Protein AF-A0A7W8K540-F1 (afdb_monomer_lite)

Sequence (58 aa):
MQTCKRDKKDGGLGIVGYEINFNRYFYQYQAPRQLADIDADLQAVEAEIAALLSEVTT

Foldseek 3Di:
DPQPDADPPPRDGDHPDDDDPPPPDDDDDDDDDDPVVVVVVVVVVVVVVVVVVVVVVD

pLDDT: mean 76.9, std 17.24, range [38.62, 97.06]

Secondary structure (DSSP, 8-state):
----PBPTTT--BB-TT----TT----PPPPPPPHHHHHHHHHHHHHHHHHHHHHHH-

Radius of gyration: 26.81 Å; chains: 1; bounding box: 54×27×58 Å

Structure (mmCIF, N/CA/C/O backbone):
data_AF-A0A7W8K540-F1
#
_entry.id   AF-A0A7W8K540-F1
#
loop_
_atom_site.group_PDB
_atom_site.id
_atom_site.type_symbol
_atom_site.label_atom_id
_atom_site.label_alt_id
_atom_site.label_comp_id
_atom_site.label_asym_id
_atom_site.label_entity_id
_atom_site.label_seq_id
_atom_site.pdbx_PDB_ins_code
_atom_site.Cartn_x
_atom_site.Cartn_y
_atom_site.Cartn_z
_atom_site.occupancy
_atom_site.B_iso_or_equiv
_atom_site.auth_seq_id
_atom_site.auth_comp_id
_atom_site.auth_asym_id
_atom_site.auth_atom_id
_atom_site.pdbx_PDB_model_num
ATOM 1 N N . MET A 1 1 ? 17.290 12.217 -23.796 1.00 38.62 1 MET A N 1
ATOM 2 C CA . MET A 1 1 ? 18.474 11.880 -24.618 1.00 38.62 1 MET A CA 1
ATOM 3 C C . MET A 1 1 ? 19.284 13.151 -24.858 1.00 38.62 1 MET A C 1
ATOM 5 O O . MET A 1 1 ? 18.780 14.045 -25.517 1.00 38.62 1 MET A O 1
ATOM 9 N N . GLN A 1 2 ? 20.484 13.281 -24.282 1.00 41.09 2 GLN A N 1
ATOM 10 C CA . GLN A 1 2 ? 21.416 14.389 -24.561 1.00 41.09 2 GLN A CA 1
ATOM 11 C C . GLN A 1 2 ? 22.497 13.872 -25.516 1.00 41.09 2 GLN A C 1
ATOM 13 O O . GLN A 1 2 ? 23.518 13.357 -25.081 1.00 41.09 2 GLN A O 1
ATOM 18 N N . THR A 1 3 ? 22.248 13.947 -26.821 1.00 49.25 3 THR A N 1
ATOM 19 C CA . THR A 1 3 ? 23.130 13.370 -27.853 1.00 49.25 3 THR A CA 1
ATOM 20 C C . THR A 1 3 ? 24.143 14.362 -28.438 1.00 49.25 3 THR A C 1
ATOM 22 O O . THR A 1 3 ? 24.845 14.021 -29.383 1.00 49.25 3 THR A O 1
ATOM 25 N N . CYS A 1 4 ? 24.257 15.586 -27.909 1.00 50.50 4 CYS A N 1
ATOM 26 C CA . CYS A 1 4 ? 24.997 16.664 -28.582 1.00 50.50 4 CYS A CA 1
ATOM 27 C C . CYS A 1 4 ? 26.117 17.341 -27.772 1.00 50.50 4 CYS A C 1
ATOM 29 O O . CYS A 1 4 ? 26.661 18.340 -28.240 1.00 50.50 4 CYS A O 1
ATOM 31 N N . LYS A 1 5 ? 26.517 16.825 -26.600 1.00 59.66 5 LYS A N 1
ATOM 32 C CA . LYS A 1 5 ? 27.675 17.371 -25.865 1.00 59.66 5 LYS A CA 1
ATOM 33 C C . LYS A 1 5 ? 28.912 16.493 -26.067 1.00 59.66 5 LYS A C 1
ATOM 35 O O . LYS A 1 5 ? 28.887 15.312 -25.733 1.00 59.66 5 LYS A O 1
ATOM 40 N N . ARG A 1 6 ? 29.955 17.081 -26.659 1.00 61.19 6 ARG A N 1
ATOM 41 C CA . ARG A 1 6 ? 31.263 16.453 -26.894 1.00 61.19 6 ARG A CA 1
ATOM 42 C C . ARG A 1 6 ? 32.256 16.885 -25.819 1.00 61.19 6 ARG A C 1
ATOM 44 O O . ARG A 1 6 ? 32.226 18.051 -25.412 1.00 61.19 6 ARG A O 1
ATOM 51 N N . ASP A 1 7 ? 33.103 15.966 -25.371 1.00 62.28 7 ASP A N 1
ATOM 52 C CA . ASP A 1 7 ? 34.139 16.253 -24.378 1.00 62.28 7 ASP A CA 1
ATOM 53 C C . ASP A 1 7 ? 35.207 17.196 -24.961 1.00 62.28 7 ASP A C 1
ATOM 55 O O . ASP A 1 7 ? 35.542 17.131 -26.145 1.00 62.28 7 ASP A O 1
ATOM 59 N N . LYS A 1 8 ? 35.771 18.073 -24.124 1.00 66.12 8 LYS A N 1
ATOM 60 C CA . LYS A 1 8 ? 36.878 18.960 -24.512 1.00 66.12 8 LYS A CA 1
ATOM 61 C C . LYS A 1 8 ? 38.247 18.269 -24.454 1.00 66.12 8 LYS A C 1
ATOM 63 O O . LYS A 1 8 ? 39.185 18.790 -25.048 1.00 66.12 8 LYS A O 1
ATOM 68 N N . LYS A 1 9 ? 38.380 17.149 -23.732 1.00 63.22 9 LYS A N 1
ATOM 69 C CA . LYS A 1 9 ? 39.630 16.389 -23.581 1.00 63.22 9 LYS A CA 1
ATOM 70 C C . LYS A 1 9 ? 39.863 15.378 -24.700 1.00 63.22 9 LYS A C 1
ATOM 72 O O . LYS A 1 9 ? 41.006 15.248 -25.121 1.00 63.22 9 LYS A O 1
ATOM 77 N N . ASP A 1 10 ? 38.829 14.683 -25.173 1.00 65.19 10 ASP A N 1
ATOM 78 C CA . ASP A 1 10 ? 38.977 13.620 -26.184 1.00 65.19 10 ASP A CA 1
ATOM 79 C C . ASP A 1 10 ? 38.137 13.830 -27.459 1.00 65.19 10 ASP A C 1
ATOM 81 O O . ASP A 1 10 ? 38.296 13.090 -28.430 1.00 65.19 10 ASP A O 1
ATOM 85 N N . GLY A 1 11 ? 37.274 14.856 -27.502 1.00 59.94 11 GLY A N 1
ATOM 86 C CA . GLY A 1 11 ? 36.423 15.161 -28.658 1.00 59.94 11 GLY A CA 1
ATOM 87 C C . GLY A 1 11 ? 35.339 14.113 -28.944 1.00 59.94 11 GLY A C 1
ATOM 88 O O . GLY A 1 11 ? 34.602 14.253 -29.929 1.00 59.94 11 GLY A O 1
ATOM 89 N N . GLY A 1 12 ? 35.232 13.084 -28.099 1.00 62.78 12 GLY A N 1
ATOM 90 C CA . GLY A 1 12 ? 34.254 12.014 -28.183 1.00 62.78 12 GLY A CA 1
ATOM 91 C C . GLY A 1 12 ? 32.854 12.469 -27.776 1.00 62.78 12 GLY A C 1
ATOM 92 O O . GLY A 1 12 ? 32.640 13.552 -27.230 1.00 62.78 12 GLY A O 1
ATOM 93 N N . LEU A 1 13 ? 31.859 11.638 -28.086 1.00 58.25 13 LEU A N 1
ATOM 94 C CA . LEU A 1 13 ? 30.485 11.844 -27.627 1.00 58.25 13 LEU A CA 1
ATOM 95 C C . LEU A 1 13 ? 30.374 11.418 -26.155 1.00 58.25 13 LEU A C 1
ATOM 97 O O . LEU A 1 13 ? 30.616 10.258 -25.836 1.00 58.25 13 LEU A O 1
ATOM 101 N N . GLY A 1 14 ? 29.969 12.344 -25.282 1.00 59.03 14 GLY A N 1
ATOM 102 C CA . GLY A 1 14 ? 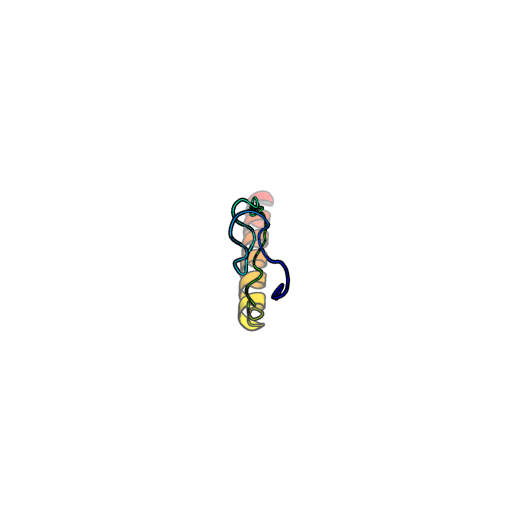29.949 12.163 -23.825 1.00 59.03 14 GLY A CA 1
ATOM 103 C C . GLY A 1 14 ? 30.859 13.172 -23.119 1.00 59.03 14 GLY A C 1
ATOM 104 O O . GLY A 1 14 ? 31.721 13.758 -23.753 1.00 59.03 14 GLY A O 1
ATOM 105 N N 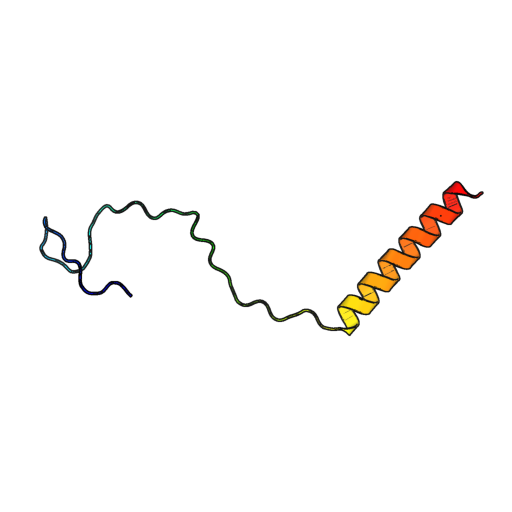. ILE A 1 15 ? 30.631 13.429 -21.829 1.00 60.75 15 ILE A N 1
ATOM 106 C CA . ILE A 1 15 ? 31.558 14.185 -20.969 1.00 60.75 15 ILE A CA 1
ATOM 107 C C . ILE A 1 15 ? 32.037 13.204 -19.900 1.00 60.75 15 ILE A C 1
ATOM 109 O O . ILE A 1 15 ? 31.216 12.685 -19.139 1.00 60.75 15 ILE A O 1
ATOM 113 N N . VAL A 1 16 ? 33.336 12.921 -19.852 1.00 59.47 16 VAL A N 1
ATOM 114 C CA . VAL A 1 16 ? 33.937 12.026 -18.860 1.00 59.47 16 VAL A CA 1
ATOM 115 C C . VAL A 1 16 ? 34.142 12.810 -17.561 1.00 59.47 16 VAL A C 1
ATOM 117 O O . VAL A 1 16 ? 34.902 13.776 -17.519 1.00 59.47 16 VAL A O 1
ATOM 120 N N . GLY A 1 17 ? 33.459 12.395 -16.487 1.00 54.12 17 GLY A N 1
ATOM 121 C CA . GLY A 1 17 ? 33.599 12.990 -15.148 1.00 54.12 17 GLY A CA 1
ATOM 122 C C . GLY A 1 17 ? 32.406 13.811 -14.646 1.00 54.12 17 GLY A C 1
ATOM 123 O O . GLY A 1 17 ? 32.604 14.762 -13.898 1.00 54.12 17 GLY A O 1
ATOM 124 N N . TYR A 1 18 ? 31.173 13.478 -15.040 1.00 60.91 18 TYR A N 1
ATOM 125 C CA . TYR A 1 18 ? 29.984 14.067 -14.416 1.00 60.91 18 TYR A CA 1
ATOM 126 C C . TYR A 1 18 ? 29.509 13.209 -13.237 1.00 60.91 18 TYR A C 1
ATOM 128 O O . TYR A 1 18 ? 29.335 11.997 -13.379 1.00 60.91 18 TYR A O 1
ATOM 136 N N . GLU A 1 19 ? 29.275 13.836 -12.084 1.00 65.19 19 GLU A N 1
ATOM 137 C CA . GLU A 1 19 ? 28.638 13.194 -10.935 1.00 65.19 19 GLU A CA 1
ATOM 138 C C . GLU A 1 19 ? 27.195 12.820 -11.298 1.00 65.19 19 GLU A C 1
ATOM 140 O O . GLU A 1 19 ? 26.324 13.675 -11.472 1.00 65.19 19 GLU A O 1
ATOM 145 N N . ILE A 1 20 ? 26.917 11.521 -11.433 1.00 65.44 20 ILE A N 1
ATOM 146 C CA . ILE A 1 20 ? 25.536 11.044 -11.463 1.00 65.44 20 ILE A CA 1
ATOM 147 C C . ILE A 1 20 ? 24.991 11.199 -10.048 1.00 65.44 20 ILE A C 1
ATOM 149 O O . ILE A 1 20 ? 25.414 10.509 -9.124 1.00 65.44 20 ILE A O 1
ATOM 153 N N . ASN A 1 21 ? 24.027 12.100 -9.879 1.00 63.69 21 ASN A N 1
ATOM 154 C CA . ASN A 1 21 ? 23.245 12.141 -8.658 1.00 63.69 21 ASN A CA 1
ATOM 155 C C . ASN A 1 21 ? 22.458 10.820 -8.540 1.00 63.69 21 ASN A C 1
ATOM 157 O O . ASN A 1 21 ? 21.530 10.568 -9.31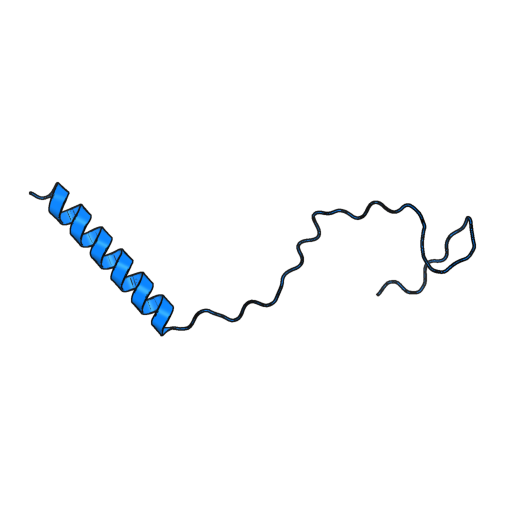1 1.00 63.69 21 ASN A O 1
ATOM 161 N N . PHE A 1 22 ? 22.851 9.964 -7.595 1.00 62.44 22 PHE A N 1
ATOM 162 C CA . PHE A 1 22 ? 22.194 8.679 -7.324 1.00 62.44 22 PHE A CA 1
ATOM 163 C C . PHE A 1 22 ? 20.775 8.832 -6.761 1.00 62.44 22 PHE A C 1
ATOM 165 O O . PHE A 1 22 ? 20.029 7.860 -6.749 1.00 62.44 22 PHE A O 1
ATOM 172 N N . ASN A 1 23 ? 20.348 10.046 -6.393 1.00 63.53 23 ASN A N 1
ATOM 173 C CA . ASN A 1 23 ? 18.963 10.319 -5.992 1.00 63.53 23 ASN A CA 1
ATOM 174 C C . ASN A 1 23 ? 18.031 10.468 -7.206 1.00 63.53 23 ASN A C 1
ATOM 176 O O . ASN A 1 23 ? 16.946 11.045 -7.105 1.00 63.53 23 ASN A O 1
ATOM 180 N N . ARG A 1 24 ? 18.430 9.959 -8.379 1.00 69.88 24 ARG A N 1
ATOM 181 C CA . ARG A 1 24 ? 17.505 9.766 -9.489 1.00 69.88 24 ARG A CA 1
ATOM 182 C C . ARG A 1 24 ? 16.534 8.651 -9.102 1.00 69.88 24 ARG A C 1
ATOM 184 O O . ARG A 1 24 ? 16.820 7.473 -9.283 1.00 69.88 24 ARG A O 1
ATOM 191 N N . TYR A 1 25 ? 15.372 9.039 -8.589 1.00 71.31 25 TYR A N 1
ATOM 192 C CA . TYR A 1 25 ? 14.249 8.130 -8.406 1.00 71.31 25 TYR A CA 1
ATOM 193 C C . TYR A 1 25 ? 13.760 7.668 -9.781 1.00 71.31 25 TYR A C 1
ATOM 195 O O . TYR A 1 25 ? 13.226 8.449 -10.572 1.00 71.31 25 TYR A O 1
ATOM 203 N N . PHE A 1 26 ? 13.997 6.397 -10.090 1.00 74.00 26 PHE A N 1
ATOM 204 C CA . PHE A 1 26 ? 13.430 5.744 -11.260 1.00 74.00 26 PHE A CA 1
ATOM 205 C C . PHE A 1 26 ? 12.051 5.219 -10.874 1.00 74.00 26 PHE A C 1
ATOM 207 O O . PHE A 1 26 ? 11.936 4.175 -10.238 1.00 74.00 26 PHE A O 1
ATOM 214 N N . TYR A 1 27 ? 11.001 5.950 -11.238 1.00 80.56 27 TYR A N 1
ATOM 215 C CA . TYR A 1 27 ? 9.643 5.446 -11.075 1.00 80.56 27 TYR A CA 1
ATOM 216 C C . TYR A 1 27 ? 9.397 4.349 -12.112 1.00 80.56 27 TYR A C 1
ATOM 218 O O . TYR A 1 27 ? 9.390 4.609 -13.316 1.00 80.56 27 TYR A O 1
ATOM 226 N N . GLN A 1 28 ? 9.229 3.116 -11.640 1.00 82.62 28 GLN A N 1
ATOM 227 C CA . GLN A 1 28 ? 8.687 2.031 -12.450 1.00 82.62 28 GLN A CA 1
ATOM 228 C C . GLN A 1 28 ? 7.165 2.127 -12.408 1.00 82.62 28 GLN A C 1
ATOM 230 O O . GLN A 1 28 ? 6.588 2.394 -11.354 1.00 82.62 28 GLN A O 1
ATOM 235 N N . TYR A 1 29 ? 6.514 1.933 -13.554 1.00 87.38 29 TYR A N 1
ATOM 236 C CA . TYR A 1 29 ? 5.061 1.842 -13.577 1.00 87.38 29 TYR A CA 1
ATOM 237 C C . TYR A 1 29 ? 4.626 0.628 -12.752 1.00 87.38 29 TYR A C 1
ATOM 239 O O . TYR A 1 29 ? 4.958 -0.507 -13.092 1.00 87.38 29 TYR A O 1
ATOM 247 N N .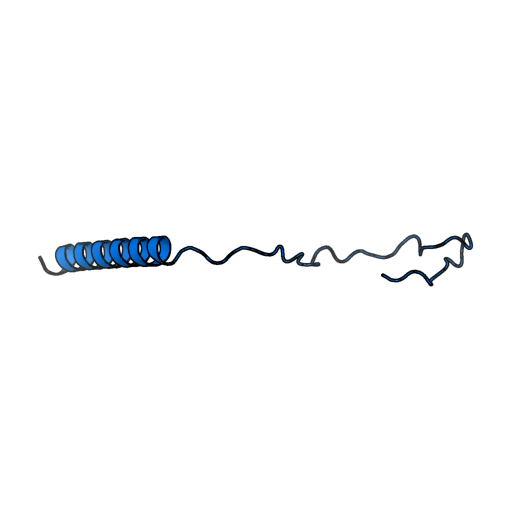 GLN A 1 30 ? 3.884 0.882 -11.678 1.00 84.25 30 GLN A N 1
ATOM 248 C CA . GLN A 1 30 ? 3.220 -0.144 -10.891 1.00 84.25 30 GLN A CA 1
ATOM 249 C C . GLN A 1 30 ? 1.737 -0.122 -11.251 1.00 84.25 30 GLN A C 1
ATOM 251 O O . GLN A 1 30 ? 1.088 0.923 -11.159 1.00 84.25 30 GLN A O 1
ATOM 256 N N . ALA A 1 31 ? 1.208 -1.266 -11.684 1.00 88.94 31 ALA A N 1
ATOM 257 C CA . ALA A 1 31 ? -0.220 -1.390 -11.930 1.00 88.94 31 ALA A CA 1
ATOM 258 C C . ALA A 1 31 ? -0.994 -1.133 -10.620 1.00 88.94 31 ALA A C 1
ATOM 260 O O . ALA A 1 31 ? -0.534 -1.562 -9.555 1.00 88.94 31 ALA A O 1
ATOM 261 N N . PRO A 1 32 ? -2.151 -0.449 -10.674 1.00 91.69 32 PRO A N 1
ATOM 262 C CA . PRO A 1 32 ? -3.018 -0.312 -9.512 1.00 91.69 32 PRO A CA 1
ATOM 263 C C . PRO A 1 32 ? -3.368 -1.683 -8.923 1.00 91.69 32 PRO A C 1
ATOM 265 O O . PRO A 1 32 ? -3.542 -2.653 -9.663 1.00 91.69 32 PRO A O 1
ATOM 268 N N . ARG A 1 33 ? -3.487 -1.756 -7.593 1.00 92.62 33 ARG A N 1
ATOM 269 C CA . ARG A 1 33 ? -4.001 -2.956 -6.914 1.00 92.62 33 ARG A CA 1
ATOM 270 C C . ARG A 1 33 ? -5.434 -3.244 -7.370 1.00 92.62 33 ARG A C 1
ATOM 272 O O . ARG A 1 33 ? -6.158 -2.314 -7.735 1.00 92.62 33 ARG A O 1
ATOM 279 N N . GLN A 1 34 ? -5.841 -4.513 -7.351 1.00 94.75 34 GLN A N 1
ATOM 280 C CA . GLN A 1 34 ? -7.217 -4.874 -7.691 1.00 94.75 34 GLN A CA 1
ATOM 281 C C . GLN A 1 34 ? -8.176 -4.378 -6.605 1.00 94.75 34 GLN A C 1
ATOM 283 O O . GLN A 1 34 ? -7.811 -4.315 -5.433 1.00 94.75 34 GLN A O 1
ATOM 288 N N . LEU A 1 35 ? -9.416 -4.057 -6.984 1.00 94.50 35 LEU A N 1
ATOM 289 C CA . LEU A 1 35 ? -10.433 -3.600 -6.028 1.00 94.50 35 LEU A CA 1
ATOM 290 C C . LEU A 1 35 ? -10.715 -4.656 -4.950 1.00 94.50 35 LEU A C 1
ATOM 292 O O . LEU A 1 35 ? -10.785 -4.313 -3.779 1.00 94.50 35 LEU A O 1
ATOM 296 N N . ALA A 1 36 ? -10.757 -5.935 -5.334 1.00 95.62 36 ALA A N 1
ATOM 297 C CA . ALA A 1 36 ? -10.972 -7.039 -4.401 1.00 95.62 36 ALA A CA 1
ATOM 298 C C . ALA A 1 36 ? -9.880 -7.137 -3.317 1.00 95.62 36 ALA A C 1
ATOM 300 O O . ALA A 1 36 ? -10.189 -7.460 -2.174 1.00 95.62 36 ALA A O 1
ATOM 301 N N . ASP A 1 37 ? -8.624 -6.823 -3.657 1.00 94.75 37 ASP A N 1
ATOM 302 C CA . ASP A 1 37 ? -7.523 -6.818 -2.685 1.00 94.75 37 ASP A CA 1
ATOM 303 C C . ASP A 1 37 ? -7.683 -5.659 -1.688 1.00 94.75 37 ASP A C 1
ATOM 305 O O . ASP A 1 37 ? -7.402 -5.807 -0.503 1.00 94.75 37 ASP A O 1
ATOM 309 N N . ILE A 1 38 ? -8.165 -4.503 -2.160 1.00 94.00 38 ILE A N 1
ATOM 310 C CA . ILE A 1 38 ? -8.439 -3.339 -1.308 1.00 94.00 38 ILE A CA 1
ATOM 311 C C . ILE A 1 38 ? -9.590 -3.648 -0.347 1.00 94.00 38 ILE A C 1
ATOM 313 O O . ILE A 1 38 ? -9.476 -3.353 0.839 1.00 94.00 38 ILE A O 1
ATOM 317 N N . ASP A 1 39 ? -10.668 -4.259 -0.838 1.00 96.06 3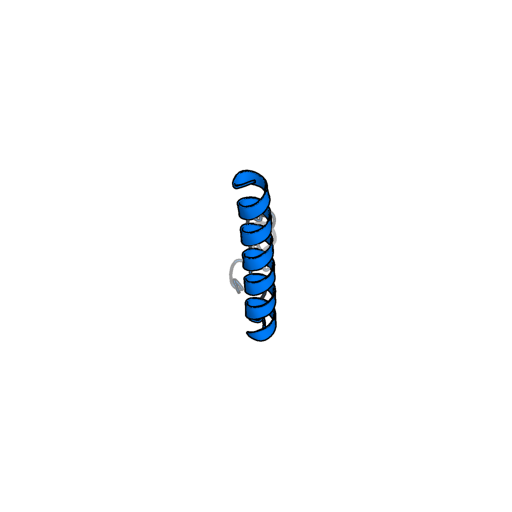9 ASP A N 1
ATOM 318 C CA . ASP A 1 39 ? -11.818 -4.632 -0.011 1.00 96.06 39 ASP A CA 1
ATOM 319 C C . ASP A 1 39 ? -11.428 -5.654 1.070 1.00 96.06 39 ASP A C 1
ATOM 321 O O . ASP A 1 39 ? -11.846 -5.527 2.221 1.00 96.06 39 ASP A O 1
ATOM 325 N N . ALA A 1 40 ? -10.589 -6.636 0.724 1.00 96.69 40 ALA A N 1
ATOM 326 C CA . ALA A 1 40 ? -10.086 -7.627 1.673 1.00 96.69 40 ALA A CA 1
ATOM 327 C C . ALA A 1 40 ? -9.203 -6.996 2.763 1.00 96.69 40 ALA A C 1
ATOM 329 O O . ALA A 1 40 ? -9.389 -7.288 3.946 1.00 96.69 40 ALA A O 1
ATOM 330 N N . ASP A 1 41 ? -8.284 -6.102 2.383 1.00 95.81 41 ASP A N 1
ATOM 331 C CA . ASP A 1 41 ? -7.449 -5.360 3.335 1.00 95.81 41 ASP A CA 1
ATOM 332 C C . ASP A 1 41 ? -8.307 -4.504 4.279 1.00 95.81 41 ASP A C 1
ATOM 334 O O . ASP A 1 41 ? -8.066 -4.477 5.486 1.0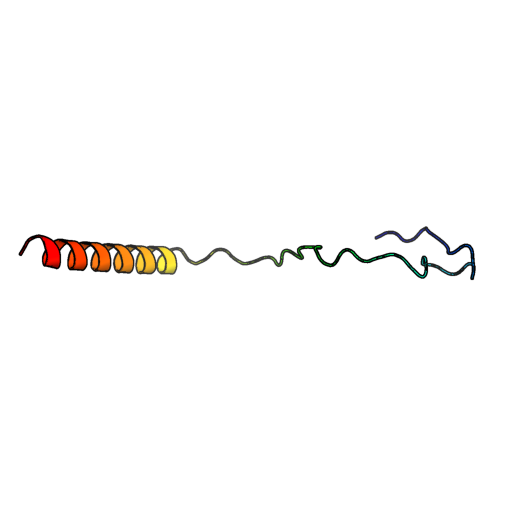0 95.81 41 ASP A O 1
ATOM 338 N N . LEU A 1 42 ? -9.324 -3.819 3.743 1.00 96.50 42 LEU A N 1
ATOM 339 C CA . LEU A 1 42 ? -10.236 -2.995 4.538 1.00 96.50 42 LEU A CA 1
ATOM 340 C C . LEU A 1 42 ? -10.986 -3.838 5.573 1.00 96.50 42 LEU A C 1
ATOM 342 O O . LEU A 1 42 ? -10.985 -3.487 6.750 1.00 96.50 42 LEU A O 1
ATOM 346 N N . GLN A 1 43 ? -11.551 -4.975 5.165 1.00 96.00 43 GLN A N 1
ATOM 347 C CA . GLN A 1 43 ? -12.254 -5.881 6.079 1.00 96.00 43 GLN A CA 1
ATOM 348 C C . GLN A 1 43 ? -11.338 -6.436 7.174 1.00 96.00 43 GLN A C 1
ATOM 350 O O . GLN A 1 43 ? -11.759 -6.571 8.323 1.00 96.00 43 GLN A O 1
ATOM 355 N N . ALA A 1 44 ? -10.084 -6.751 6.840 1.00 97.06 44 ALA A N 1
ATOM 356 C CA . ALA A 1 44 ? -9.112 -7.227 7.818 1.00 97.06 44 ALA A CA 1
ATOM 357 C C . ALA A 1 44 ? -8.819 -6.160 8.885 1.00 97.06 44 ALA A C 1
ATOM 359 O O . ALA A 1 44 ? -8.859 -6.458 10.079 1.00 97.06 44 ALA A O 1
ATOM 360 N N . VAL A 1 45 ? -8.595 -4.913 8.460 1.00 96.56 45 VAL A N 1
ATOM 361 C CA . VAL A 1 45 ? -8.359 -3.780 9.367 1.00 96.56 45 VAL A CA 1
ATOM 362 C C . VAL A 1 45 ? -9.595 -3.489 10.223 1.00 96.56 45 VAL A C 1
ATOM 364 O O . VAL A 1 45 ? -9.471 -3.255 11.423 1.00 96.56 45 VAL A O 1
ATOM 367 N N . GLU A 1 46 ? -10.796 -3.544 9.645 1.00 96.19 46 GLU A N 1
ATOM 368 C CA . GLU A 1 46 ? -12.052 -3.387 10.390 1.00 96.19 46 GLU A CA 1
ATOM 369 C C . GLU A 1 46 ? -12.209 -4.451 11.484 1.00 96.19 46 GLU A C 1
ATOM 371 O O . GLU A 1 46 ? -12.568 -4.126 12.619 1.00 96.19 46 GLU A O 1
ATOM 376 N N . ALA A 1 47 ? -11.902 -5.713 11.170 1.00 95.56 47 ALA A N 1
ATOM 377 C CA . ALA A 1 47 ? -11.961 -6.812 12.127 1.00 95.56 47 ALA A CA 1
ATOM 378 C C . ALA A 1 47 ? -10.924 -6.663 13.251 1.00 95.56 47 ALA A C 1
ATOM 380 O O . ALA A 1 47 ? -11.249 -6.898 14.416 1.00 95.56 47 ALA A O 1
ATOM 381 N N . GLU A 1 48 ? -9.701 -6.236 12.925 1.00 95.69 48 GLU A N 1
ATOM 382 C CA . GLU A 1 48 ? -8.650 -5.963 13.911 1.00 95.69 48 GLU A CA 1
ATOM 383 C C . GLU A 1 48 ? -9.074 -4.847 14.876 1.00 95.69 48 GLU A C 1
ATOM 385 O O . GLU A 1 48 ? -8.984 -5.004 16.094 1.00 95.69 48 GLU A O 1
ATOM 390 N N . ILE A 1 49 ? -9.623 -3.749 14.347 1.00 95.12 49 ILE A N 1
ATOM 391 C CA . ILE A 1 49 ? -10.136 -2.641 15.162 1.00 95.12 49 ILE A CA 1
ATOM 392 C C . ILE A 1 49 ? -11.272 -3.118 16.074 1.00 95.12 49 ILE A C 1
ATOM 394 O O . ILE A 1 49 ? -11.289 -2.782 17.259 1.00 95.12 49 ILE A O 1
ATOM 398 N N . ALA A 1 50 ? -12.211 -3.910 15.552 1.00 93.31 50 ALA A N 1
ATOM 399 C CA . ALA A 1 50 ? -13.317 -4.445 16.341 1.00 93.31 50 ALA A CA 1
ATOM 400 C C . ALA A 1 50 ? -12.828 -5.348 17.487 1.00 93.31 50 ALA A C 1
ATOM 402 O O . ALA A 1 50 ? -13.334 -5.245 18.606 1.00 93.31 50 ALA A O 1
ATOM 403 N N . ALA A 1 51 ? -11.823 -6.189 17.229 1.00 94.06 51 ALA A N 1
ATOM 404 C CA . ALA A 1 51 ? -11.216 -7.043 18.245 1.00 94.06 51 ALA A CA 1
ATOM 405 C C . ALA A 1 51 ? -10.559 -6.213 19.360 1.00 94.06 51 ALA A C 1
ATOM 407 O O . ALA A 1 51 ? -10.880 -6.403 20.533 1.00 94.06 51 ALA A O 1
ATOM 408 N N . LEU A 1 52 ? -9.729 -5.229 18.996 1.00 92.38 52 LEU A N 1
ATOM 409 C CA . LEU A 1 52 ? -9.061 -4.341 19.955 1.00 92.38 52 LEU A CA 1
ATOM 410 C C . LEU A 1 52 ? -10.061 -3.559 20.818 1.00 92.38 52 LEU A C 1
ATOM 412 O O . LEU A 1 52 ? -9.872 -3.418 22.025 1.00 92.38 52 LEU A O 1
ATOM 416 N N . LEU A 1 53 ? -11.149 -3.063 20.223 1.00 92.56 53 LEU A N 1
ATOM 417 C CA . LEU A 1 53 ? -12.196 -2.367 20.974 1.00 92.56 53 LEU A CA 1
ATOM 418 C C . LEU A 1 53 ? -12.916 -3.298 21.959 1.00 92.56 53 LEU A C 1
ATOM 420 O O . LEU A 1 53 ? -13.238 -2.868 23.069 1.00 92.56 53 LEU A O 1
ATOM 424 N N . SER A 1 54 ? -13.140 -4.561 21.586 1.00 90.00 54 SER A N 1
ATOM 425 C CA . SER A 1 54 ? -13.763 -5.558 22.464 1.00 90.00 54 SER A CA 1
ATOM 426 C C . SER A 1 54 ? -12.896 -5.879 23.682 1.00 90.00 54 SER A C 1
ATOM 428 O O . SER A 1 54 ? -13.429 -6.056 24.774 1.00 90.00 54 SER A O 1
ATOM 430 N N . GLU A 1 55 ? -11.574 -5.934 23.520 1.00 87.38 55 GLU A N 1
ATOM 431 C CA . GLU A 1 55 ? -10.643 -6.180 24.629 1.00 87.38 55 GLU A CA 1
ATOM 432 C C . GLU A 1 55 ? -10.642 -5.043 25.662 1.00 87.38 55 GLU A C 1
ATOM 434 O O . GLU A 1 55 ? -10.453 -5.293 26.847 1.00 87.38 55 GLU A O 1
ATOM 439 N N . VAL A 1 56 ? -10.878 -3.798 25.234 1.00 82.50 56 VAL A N 1
ATOM 440 C CA . VAL A 1 56 ? -10.860 -2.611 26.114 1.00 82.50 56 VAL A CA 1
ATOM 441 C C . VAL A 1 56 ? -12.205 -2.367 26.806 1.00 82.50 56 VAL A C 1
ATOM 443 O O . VAL A 1 56 ? -12.256 -1.739 27.863 1.00 82.50 56 VAL A O 1
ATOM 446 N N . THR A 1 57 ? -13.305 -2.818 26.202 1.00 65.50 57 THR A N 1
ATOM 447 C CA . THR A 1 57 ? -14.666 -2.625 26.736 1.00 65.50 57 THR A CA 1
ATOM 448 C C . THR A 1 57 ? -15.153 -3.756 27.644 1.00 65.50 57 THR A C 1
ATOM 450 O O . THR A 1 57 ? -16.260 -3.650 28.176 1.00 65.50 57 THR A O 1
ATOM 453 N N . THR A 1 58 ? -14.339 -4.796 27.848 1.00 55.84 58 THR A N 1
ATOM 454 C CA . THR A 1 58 ? -14.596 -5.898 28.792 1.00 55.84 58 THR A CA 1
ATOM 455 C C . THR A 1 58 ? -13.903 -5.638 30.125 1.00 55.84 58 THR A C 1
ATOM 457 O O . THR A 1 58 ? -14.550 -5.859 31.173 1.00 55.84 58 THR A O 1
#

=== Feature glossary ===
Key to the feature types in this record:

Secondary structure (8-state, DSSP). Secondary structure is the local, repeating backbone conformation. DSSP classifies it into eight states by reading the hydrogen-bond network: three helix types (H, G, I), two β types (E, B), two non-regular types (T, S), and unstructured coil (-).

Backbone torsions (φ/ψ). Backbone dihedral angles. Every residue except chain termini has a φ (preceding-C → N → Cα → C) and a ψ (N → Cα → C → next-N). They are reported in degrees following the IUPAC sign convention. Secondary structure is essentially a statement about which (φ, ψ) basin each residue occupies.

Predicted aligned error. Predicted Aligned Error (PAE) is an AlphaFold confidence matrix: entry (i, j) is the expected error in the position of residue j, in ångströms, when the prediction is superimposed on the true structure at residue i. Low PAE within a block of residues means that block is internally rigid and well-predicted; high PAE between two blocks means their relative placement is uncertain even if each block individually is confident.

B-factor. B-factor (Debye–Waller factor) reflects atomic displacement in the crystal lattice. It is an experimental observable (units Å²), not a prediction; low values mean the atom is pinned down, high values mean it moves or is heterogeneous across the crystal.

Secondary structure (3-state, P-SEA). Three-state secondary structure (P-SEA) collapses the eight DSSP classes into helix (a), strand (b), and coil (c). P-SEA assigns these from Cα geometry alone — distances and angles — without requiring backbone oxygens, so it works on any Cα trace.

Sequence. Primary structure: the covalent order of the twenty standard amino acids along the backbone. Two proteins with the same sequence will (almost always) fold to the same structure; two with 30% identity often share a fold but not the details.

pLDDT. pLDDT is the predicted lDDT-Cα score: AlphaFold's confidence that the local environment of each residue (all inter-atomic distances within 15 Å) is correctly placed. It is a per-residue number between 0 and 100, with higher meaning more reliable.

InterPro / GO / CATH / organism. Functional annotations link the protein to curated databases. InterPro entries identify conserved domains and families by matching the sequence against member-database signatures (Pfam, PROSITE, CDD, …). Gene Ontology (GO) terms describe molecular function, biological process, and cellular component in a controlled vocabulary. CATH places the structure in a hierarchical fold classification (Class/Architecture/Topology/Homologous-superfamily). The organism is the source species.

Contact-map, Ramachandran, and PAE plots. Three diagnostic plots accompany the record. The Cα contact map visualizes the tertiary structure as a 2D adjacency matrix (8 Å cutoff, sequence-local contacts suppressed). The Ramachandran plot shows the distribution of backbone (φ, ψ) torsions, with points in the α and β basins reflecting secondary structure content. The PAE plot shows AlphaFold's inter-residue confidence as a color matrix.

mmCIF coordinates. The mmCIF table is the protein's shape written out atom by atom. For each backbone N, Cα, C, and carbonyl O, it records an (x, y, z) coordinate triple in Å plus the residue type, chain letter, and residue number.

Radius of gyration, Cα contacts, bounding box. Three whole-structure scalars: the radius of gyration (RMS distance of Cα from centroid, in Å), the count of Cα–Cα contacts (pairs closer than 8 Å and separated by more than four residues in sequence — i.e. tertiary, not local, contacts), and the bounding-box dimensions. Together they distinguish compact globular folds from extended fibres or disordered chains.

Foldseek 3Di. The Foldseek 3Di string encodes local tertiary geometry as a 20-letter alphabet — one character per residue — derived from the relative positions of nearby Cα atoms. Unlike the amino-acid sequence, 3Di is a direct function of the 3D structure, so two proteins with the same fold have similar 3Di strings even at low sequence identity.

Rendered structure images. Six rendered views show the 3D structure from the faces of a cube — i.e. along ±x, ±y, ±z. Rendering representation is drawn randomly per protein from cartoon (secondary-structure ribbons), sticks (backbone bonds), or molecular surface; coloring is either N→C rainbow (blue at the N-terminus through red at the C-terminus) or one color per chain.

Nearest PDB structures. The Foldseek neighbor list gives the closest experimentally determined structures in the PDB, ranked by structural alignment. TM-score near 1 means near-identical fold; near 0.3 means only rough topology match. This is how one finds what a novel AlphaFold prediction most resembles in the solved-structure universe.

Solvent-accessible surface area. SASA measures how much of the protein is reachable by solvent. It is computed by rolling a water-sized probe over the atomic surface and summing the exposed area (Å²). Per-residue SASA distinguishes core (buried, low SASA) from surface (exposed, high SASA) residues; total SASA is a whole-molecule size measure.